Protein AF-A0A1A2J9S7-F1 (afdb_monomer_lite)

pLDDT: mean 81.48, std 17.76, range [37.75, 97.94]

Sequence (174 aa):
MLDVHANTWRYNQLIAQQRAIIVDRRNTLLRTATAREELAELAPKRYKRLAKDIEEDRLEKICRQIMLYHLDRGWADHLAYLADIRESIHLRALGRQNPLDEFHRLAVDAFASLAADAIEAAQQTFETANVLEEEQGLDLSKLARPTSTWTYMVNDNPLSDDTLSTLSLPGVFR

Foldseek 3Di:
DVVVVVLVCLLVVLVVVLVVVLVVVLVCLVPDLVLVVLLCVLPVVLSVVCVVQDPPVLSSVLSSLLLNLLSVVLSVVLVVVLVVLVVCLVVVCPPVDDSSVVSSVVSVVSSVCSNVRSSVSSSVCSNPFQQNDDPDGTPCVVVDDPPDDDDDDDDPDPPPDPDPPVPDDPDPDD

Structure (mmCIF, N/CA/C/O backbone):
data_AF-A0A1A2J9S7-F1
#
_entry.id   AF-A0A1A2J9S7-F1
#
loop_
_atom_site.group_PDB
_atom_site.id
_atom_site.type_symbol
_atom_site.label_atom_id
_atom_site.label_alt_id
_atom_site.label_comp_id
_atom_site.label_asym_id
_atom_site.label_entity_id
_atom_site.label_seq_id
_atom_site.pdbx_PDB_ins_code
_atom_site.Cartn_x
_atom_site.Cartn_y
_atom_site.Cartn_z
_atom_site.occupancy
_atom_site.B_iso_or_equiv
_atom_site.auth_seq_id
_atom_site.auth_comp_id
_atom_site.auth_asym_id
_atom_site.auth_atom_id
_atom_site.pdbx_PDB_model_num
ATOM 1 N N . MET A 1 1 ? 9.697 -6.581 -34.518 1.00 58.31 1 MET A N 1
ATOM 2 C CA . MET A 1 1 ? 8.426 -6.912 -33.828 1.00 58.31 1 MET A CA 1
ATOM 3 C C . MET A 1 1 ? 8.659 -7.803 -32.610 1.00 58.31 1 MET A C 1
ATOM 5 O O . MET A 1 1 ? 8.240 -7.409 -31.533 1.00 58.31 1 MET A O 1
ATOM 9 N N . LEU A 1 2 ? 9.378 -8.929 -32.729 1.00 69.62 2 LEU A N 1
ATOM 10 C CA . LEU A 1 2 ? 9.664 -9.823 -31.590 1.00 69.62 2 LEU A CA 1
ATOM 11 C C . LEU A 1 2 ? 10.520 -9.174 -30.482 1.00 69.62 2 LEU A C 1
ATOM 13 O O . LEU A 1 2 ? 10.186 -9.314 -29.310 1.00 69.62 2 LEU A O 1
ATOM 17 N N . ASP A 1 3 ? 11.555 -8.404 -30.835 1.00 65.44 3 ASP A N 1
ATOM 18 C CA . ASP A 1 3 ? 12.470 -7.808 -29.841 1.00 65.44 3 ASP A CA 1
ATOM 19 C C . ASP A 1 3 ? 11.814 -6.729 -28.965 1.00 65.44 3 ASP A C 1
ATOM 21 O O . ASP A 1 3 ? 12.094 -6.635 -27.771 1.00 65.44 3 ASP A O 1
ATOM 25 N N . VAL A 1 4 ? 10.890 -5.947 -29.536 1.00 68.75 4 VAL A N 1
ATOM 26 C CA . VAL A 1 4 ? 10.104 -4.945 -28.791 1.00 68.75 4 VAL A CA 1
ATOM 27 C C . VAL A 1 4 ? 9.198 -5.645 -27.780 1.00 68.75 4 VAL A C 1
ATOM 29 O O . VAL A 1 4 ? 9.185 -5.283 -26.608 1.00 68.75 4 VAL A O 1
ATOM 32 N N . HIS A 1 5 ? 8.504 -6.701 -28.210 1.00 69.06 5 HIS A N 1
ATOM 33 C CA . HIS A 1 5 ? 7.631 -7.481 -27.338 1.00 69.06 5 HIS A CA 1
ATOM 34 C C . HIS A 1 5 ? 8.412 -8.167 -26.205 1.00 69.06 5 HIS A C 1
ATOM 36 O O . HIS A 1 5 ? 7.994 -8.128 -25.049 1.00 69.06 5 HIS A O 1
ATOM 42 N N . ALA A 1 6 ? 9.579 -8.739 -26.517 1.00 71.38 6 ALA A N 1
ATOM 43 C CA . ALA A 1 6 ? 10.455 -9.367 -25.533 1.00 71.38 6 ALA A CA 1
ATOM 44 C C . ALA A 1 6 ? 10.954 -8.365 -24.480 1.00 71.38 6 ALA A C 1
ATOM 46 O O . ALA A 1 6 ? 10.976 -8.683 -23.292 1.00 71.38 6 ALA A O 1
ATOM 47 N N . ASN A 1 7 ? 11.312 -7.146 -24.888 1.00 73.50 7 ASN A N 1
ATOM 48 C CA . ASN A 1 7 ? 11.728 -6.106 -23.952 1.00 73.50 7 ASN A CA 1
ATOM 49 C C . ASN A 1 7 ? 10.566 -5.643 -23.066 1.00 73.50 7 ASN A C 1
ATOM 51 O O . ASN A 1 7 ? 10.712 -5.655 -21.846 1.00 73.50 7 ASN A O 1
ATOM 55 N N . THR A 1 8 ? 9.395 -5.335 -23.633 1.00 76.31 8 THR A N 1
ATOM 56 C CA . THR A 1 8 ? 8.202 -4.956 -22.851 1.00 76.31 8 THR A CA 1
ATOM 57 C C . THR A 1 8 ? 7.811 -6.038 -21.843 1.00 76.31 8 THR A C 1
ATOM 59 O O . THR A 1 8 ? 7.499 -5.735 -20.691 1.00 76.31 8 THR A O 1
ATOM 62 N N . TRP A 1 9 ? 7.890 -7.312 -22.237 1.00 83.38 9 TRP A N 1
ATOM 63 C CA . TRP A 1 9 ? 7.639 -8.431 -21.333 1.00 83.38 9 TRP A CA 1
ATOM 64 C C . TRP A 1 9 ? 8.614 -8.448 -20.146 1.00 83.38 9 TRP A C 1
ATOM 66 O O . TRP A 1 9 ? 8.178 -8.605 -19.007 1.00 83.38 9 TRP A O 1
ATOM 76 N N . ARG A 1 10 ? 9.911 -8.203 -20.380 1.00 81.12 10 ARG A N 1
ATOM 77 C CA . ARG A 1 10 ? 10.931 -8.155 -19.314 1.00 81.12 10 ARG A CA 1
ATOM 78 C C . ARG A 1 10 ? 10.714 -7.005 -18.325 1.00 81.12 10 ARG A C 1
ATOM 80 O O . ARG A 1 10 ? 10.961 -7.184 -17.133 1.00 81.12 10 ARG A O 1
ATOM 87 N N . TYR A 1 11 ? 10.226 -5.850 -18.783 1.00 82.88 11 TYR A N 1
ATOM 88 C CA . TYR A 1 11 ? 9.820 -4.753 -17.892 1.00 82.88 11 TYR A CA 1
ATOM 89 C C . TYR A 1 11 ? 8.613 -5.156 -17.034 1.00 82.88 11 TYR A C 1
ATOM 91 O O . TYR A 1 11 ? 8.624 -4.996 -15.814 1.00 82.88 11 TYR A O 1
ATOM 99 N N . ASN A 1 12 ? 7.590 -5.740 -17.660 1.00 89.19 12 ASN A N 1
ATOM 100 C CA . ASN A 1 12 ? 6.340 -6.090 -16.986 1.00 89.19 12 ASN A CA 1
ATOM 101 C C . ASN A 1 12 ? 6.470 -7.284 -16.032 1.00 89.19 12 ASN A C 1
ATOM 103 O O . ASN A 1 12 ? 5.711 -7.375 -15.067 1.00 89.19 12 ASN A O 1
ATOM 107 N N . GLN A 1 13 ? 7.417 -8.194 -16.267 1.00 91.56 13 GLN A N 1
ATOM 108 C CA . GLN A 1 13 ? 7.588 -9.380 -15.430 1.00 91.56 13 GLN A CA 1
ATOM 109 C C . GLN A 1 13 ? 7.918 -9.019 -13.975 1.00 91.56 13 GLN A C 1
ATOM 111 O O . GLN A 1 13 ? 7.322 -9.591 -13.062 1.00 91.56 13 GLN A O 1
ATOM 116 N N . LEU A 1 14 ? 8.808 -8.046 -13.751 1.00 91.81 14 LEU A N 1
ATOM 117 C CA . LEU A 1 14 ? 9.144 -7.581 -12.402 1.00 91.81 14 LEU A CA 1
ATOM 118 C C . LEU A 1 14 ? 7.931 -6.933 -11.717 1.00 91.81 14 LEU A C 1
ATOM 120 O O . LEU A 1 14 ? 7.626 -7.243 -10.568 1.00 91.81 14 LEU A O 1
ATOM 124 N N . ILE A 1 15 ? 7.189 -6.094 -12.445 1.00 93.88 15 ILE A N 1
ATOM 125 C CA . ILE A 1 15 ? 5.980 -5.432 -11.931 1.00 93.88 15 ILE A CA 1
ATOM 126 C C . ILE A 1 15 ? 4.928 -6.474 -11.529 1.00 93.88 15 ILE A C 1
ATOM 128 O O . ILE A 1 15 ? 4.286 -6.347 -10.488 1.00 93.88 15 ILE A O 1
ATOM 132 N N . ALA A 1 16 ? 4.769 -7.538 -12.319 1.00 94.75 16 ALA A N 1
ATOM 133 C CA . ALA A 1 16 ? 3.850 -8.629 -12.010 1.00 94.75 16 ALA A CA 1
ATOM 134 C C . ALA A 1 16 ? 4.252 -9.391 -10.734 1.00 94.75 16 ALA A C 1
ATOM 136 O O . ALA A 1 16 ? 3.379 -9.730 -9.932 1.00 94.75 16 ALA A O 1
ATOM 137 N N . GLN A 1 17 ? 5.552 -9.620 -10.518 1.00 95.44 17 GLN A N 1
ATOM 138 C CA . GLN A 1 17 ? 6.065 -10.228 -9.284 1.00 95.44 17 GLN A CA 1
ATOM 139 C C . GLN A 1 17 ? 5.792 -9.336 -8.066 1.00 95.44 17 GLN A C 1
ATOM 141 O O . GLN A 1 17 ? 5.238 -9.804 -7.074 1.00 95.44 17 GLN A O 1
ATOM 146 N N . GLN A 1 18 ? 6.097 -8.040 -8.164 1.00 95.94 18 GLN A N 1
ATOM 147 C CA . GLN A 1 18 ? 5.814 -7.062 -7.108 1.00 95.94 18 GLN A CA 1
ATOM 148 C C . GLN A 1 18 ? 4.313 -6.992 -6.793 1.00 95.94 18 GLN A C 1
ATOM 150 O O . GLN A 1 18 ? 3.907 -7.058 -5.633 1.00 95.94 18 GLN A O 1
ATOM 155 N N . ARG A 1 19 ? 3.463 -6.968 -7.828 1.00 96.94 19 ARG A N 1
ATOM 156 C CA . ARG A 1 19 ? 2.004 -7.003 -7.673 1.00 96.94 19 ARG A CA 1
ATOM 157 C C . ARG A 1 19 ? 1.538 -8.248 -6.921 1.00 96.94 19 ARG A C 1
ATOM 159 O O . ARG A 1 19 ? 0.620 -8.141 -6.114 1.00 96.94 19 ARG A O 1
ATOM 166 N N . ALA A 1 20 ? 2.125 -9.417 -7.180 1.00 97.19 20 ALA A N 1
ATOM 167 C CA . ALA A 1 20 ? 1.758 -10.645 -6.476 1.00 97.19 20 ALA A CA 1
ATOM 168 C C . ALA A 1 20 ? 2.006 -10.525 -4.962 1.00 97.19 20 ALA A C 1
ATOM 170 O O . ALA A 1 20 ? 1.128 -10.888 -4.182 1.00 97.19 20 ALA A O 1
ATOM 171 N N . ILE A 1 21 ? 3.137 -9.934 -4.562 1.00 96.38 21 ILE A N 1
ATOM 172 C CA . ILE A 1 21 ? 3.473 -9.671 -3.152 1.00 96.38 21 ILE A CA 1
ATOM 173 C C . ILE A 1 21 ? 2.444 -8.726 -2.514 1.00 96.38 21 ILE A C 1
ATOM 175 O O . ILE A 1 21 ? 1.904 -9.019 -1.447 1.00 96.38 21 ILE A O 1
ATOM 179 N N . ILE A 1 22 ? 2.116 -7.616 -3.184 1.00 96.62 22 ILE A N 1
ATOM 180 C CA . ILE A 1 22 ? 1.123 -6.653 -2.679 1.00 96.62 22 ILE A CA 1
ATOM 181 C C . ILE A 1 22 ? -0.259 -7.294 -2.549 1.00 96.62 22 ILE A C 1
ATOM 183 O O . ILE A 1 22 ? -0.937 -7.103 -1.541 1.00 96.62 22 ILE A O 1
ATOM 187 N N . VAL A 1 23 ? -0.682 -8.081 -3.540 1.00 97.12 23 VAL A N 1
ATOM 188 C CA . VAL A 1 23 ? -1.978 -8.774 -3.519 1.00 97.12 23 VAL A CA 1
ATOM 189 C C . VAL A 1 23 ? -2.052 -9.783 -2.374 1.00 97.12 23 VAL A C 1
ATOM 191 O O . VAL A 1 23 ? -3.089 -9.868 -1.717 1.00 97.12 23 VAL A O 1
ATOM 194 N N . ASP A 1 24 ? -0.979 -10.524 -2.108 1.00 97.50 24 ASP A N 1
ATOM 195 C CA . ASP 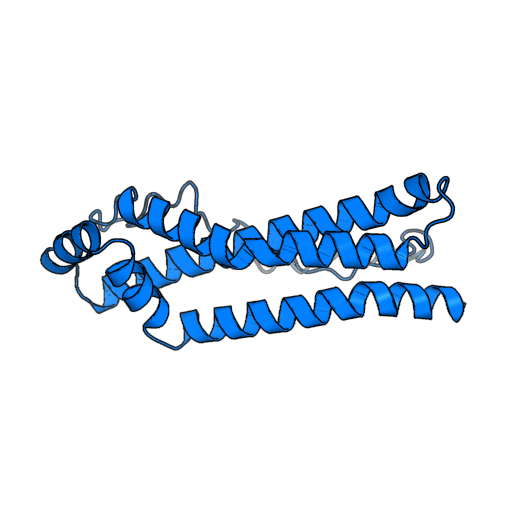A 1 24 ? -0.925 -11.475 -0.998 1.00 97.50 24 ASP A CA 1
ATOM 196 C C . ASP A 1 24 ? -1.046 -10.775 0.365 1.00 97.50 24 ASP A C 1
ATOM 198 O O . ASP A 1 24 ? -1.918 -11.102 1.181 1.00 97.50 24 ASP A O 1
ATOM 202 N N . ARG A 1 25 ? -0.272 -9.701 0.562 1.00 95.94 25 ARG A N 1
ATOM 203 C CA . ARG A 1 25 ? -0.357 -8.859 1.760 1.00 95.94 25 ARG A CA 1
ATOM 204 C C . ARG A 1 25 ? -1.755 -8.268 1.942 1.00 95.94 25 ARG A C 1
ATOM 206 O O . ARG A 1 25 ? -2.329 -8.344 3.028 1.00 95.94 25 ARG A O 1
ATOM 213 N N . ARG A 1 26 ? -2.337 -7.728 0.870 1.00 96.88 26 ARG A N 1
ATOM 214 C CA . ARG A 1 26 ? -3.694 -7.167 0.860 1.00 96.88 26 ARG A CA 1
ATOM 215 C C . ARG A 1 26 ? -4.745 -8.214 1.227 1.00 96.88 26 ARG A C 1
ATOM 217 O O . ARG A 1 26 ? -5.650 -7.926 2.007 1.00 96.88 26 ARG A O 1
ATOM 224 N N . ASN A 1 27 ? -4.624 -9.432 0.698 1.00 97.81 27 ASN A N 1
ATOM 225 C CA . ASN A 1 27 ? -5.519 -10.544 1.022 1.00 97.81 27 ASN A CA 1
ATOM 226 C C . ASN A 1 27 ? -5.425 -10.948 2.493 1.00 97.81 27 ASN A C 1
ATOM 228 O O . ASN A 1 27 ? -6.459 -11.221 3.100 1.00 97.81 27 ASN A O 1
ATOM 232 N N . THR A 1 28 ? -4.217 -10.954 3.058 1.00 97.56 28 THR A N 1
ATOM 233 C CA . THR A 1 28 ? -4.010 -11.189 4.491 1.00 97.56 28 THR A CA 1
ATOM 234 C C . THR A 1 28 ? -4.769 -10.142 5.308 1.00 97.56 28 THR A C 1
ATOM 236 O O . THR A 1 28 ? -5.670 -10.499 6.060 1.00 97.56 28 THR A O 1
ATOM 239 N N . LEU A 1 29 ? -4.540 -8.847 5.055 1.00 96.44 29 LEU A N 1
ATOM 240 C CA . LEU A 1 29 ? -5.234 -7.752 5.755 1.00 96.44 29 LEU A CA 1
ATOM 241 C C . LEU A 1 29 ? -6.771 -7.814 5.630 1.00 96.44 29 LEU A C 1
ATOM 243 O O . LEU A 1 29 ? -7.493 -7.434 6.554 1.00 96.44 29 LEU A O 1
ATOM 247 N N . LEU A 1 30 ? -7.288 -8.280 4.489 1.00 95.44 30 LEU A N 1
ATOM 248 C CA . LEU A 1 30 ? -8.728 -8.408 4.243 1.00 95.44 30 LEU A CA 1
ATOM 249 C C . LEU A 1 30 ? -9.377 -9.582 4.978 1.00 95.44 30 LEU A C 1
ATOM 251 O O . LEU A 1 30 ? -10.556 -9.493 5.315 1.00 95.44 30 LEU A O 1
ATOM 255 N N . ARG A 1 31 ? -8.651 -10.688 5.164 1.00 94.44 31 ARG A N 1
ATOM 256 C CA . ARG A 1 31 ? -9.225 -11.964 5.619 1.00 94.44 31 ARG A CA 1
ATOM 257 C C . ARG A 1 31 ? -8.928 -12.300 7.073 1.00 94.44 31 ARG A C 1
ATOM 259 O O . ARG A 1 31 ? -9.569 -13.197 7.610 1.00 94.44 31 ARG A O 1
ATOM 266 N N . THR A 1 32 ? -7.974 -11.618 7.696 1.00 96.62 32 THR A N 1
ATOM 267 C CA . THR A 1 32 ? -7.539 -11.894 9.069 1.00 96.62 32 THR A CA 1
ATOM 268 C C . THR A 1 32 ? -7.622 -10.638 9.944 1.00 96.62 32 THR A C 1
ATOM 270 O O . THR A 1 32 ? -7.956 -9.542 9.475 1.00 96.62 32 THR A O 1
ATOM 273 N N . ALA A 1 33 ? -7.289 -10.802 11.227 1.00 96.19 33 ALA A N 1
ATOM 274 C CA . ALA A 1 33 ? -7.147 -9.718 12.196 1.00 96.19 33 ALA A CA 1
ATOM 275 C C . ALA A 1 33 ? -5.775 -9.010 12.131 1.00 96.19 33 ALA A C 1
ATOM 277 O O . ALA A 1 33 ? -5.526 -8.103 12.924 1.00 96.19 33 ALA A O 1
ATOM 278 N N . THR A 1 34 ? -4.912 -9.360 11.167 1.00 97.31 34 THR A N 1
ATOM 279 C CA . THR A 1 34 ? -3.517 -8.889 11.081 1.00 97.31 34 THR A CA 1
ATOM 280 C C . THR A 1 34 ? -3.390 -7.366 11.147 1.00 97.31 34 THR A C 1
ATOM 282 O O . THR A 1 34 ? -2.528 -6.853 11.847 1.00 97.31 34 THR A O 1
ATOM 285 N N . ALA A 1 35 ? -4.285 -6.618 10.490 1.00 96.50 35 ALA A N 1
ATOM 286 C CA . ALA A 1 35 ? -4.260 -5.152 10.534 1.00 96.50 35 ALA A CA 1
ATOM 287 C C . ALA A 1 35 ? -4.423 -4.591 11.960 1.00 96.50 35 ALA A C 1
ATOM 289 O O . ALA A 1 35 ? -3.802 -3.595 12.322 1.00 96.50 35 ALA A O 1
ATOM 290 N N . ARG A 1 36 ? -5.293 -5.215 12.760 1.00 96.69 36 ARG A N 1
ATOM 291 C CA . ARG A 1 36 ? -5.565 -4.819 14.143 1.00 96.69 36 ARG A CA 1
ATOM 292 C C . ARG A 1 36 ? -4.420 -5.230 15.060 1.00 96.69 36 ARG A C 1
ATOM 294 O O . ARG A 1 36 ? -4.018 -4.433 15.896 1.00 96.69 36 ARG A O 1
ATOM 301 N N . GLU A 1 37 ? -3.913 -6.448 14.891 1.00 97.62 37 GLU A N 1
ATOM 302 C CA . GLU A 1 37 ? -2.793 -6.993 15.666 1.00 97.62 37 GLU A CA 1
ATOM 303 C C . GLU A 1 37 ? -1.539 -6.129 15.497 1.00 97.62 37 GLU A C 1
ATOM 305 O O . GLU A 1 37 ? -1.006 -5.624 16.482 1.00 97.62 37 GLU A O 1
ATOM 310 N N . GLU A 1 38 ? -1.142 -5.845 14.256 1.00 97.31 38 GLU A N 1
ATOM 311 C CA . GLU A 1 38 ? 0.041 -5.028 13.977 1.00 97.31 38 GLU A CA 1
ATOM 312 C C . GLU A 1 38 ? -0.108 -3.593 14.496 1.00 97.31 38 GLU A C 1
ATOM 314 O O . GLU A 1 38 ? 0.800 -3.067 15.135 1.00 97.31 38 GLU A O 1
ATOM 319 N N . LEU A 1 39 ? -1.263 -2.947 14.295 1.00 97.00 39 LEU A N 1
ATOM 320 C CA . LEU A 1 39 ? -1.486 -1.600 14.835 1.00 97.00 39 LEU A CA 1
ATOM 321 C C . LEU A 1 39 ? -1.573 -1.589 16.369 1.00 97.00 39 LEU A C 1
ATOM 323 O O . LEU A 1 39 ? -1.179 -0.603 16.992 1.00 97.00 39 LEU A O 1
ATOM 327 N N . ALA A 1 40 ? -2.048 -2.665 17.000 1.00 97.25 40 ALA A N 1
ATOM 328 C CA . ALA A 1 40 ? -2.029 -2.798 18.454 1.00 97.25 40 ALA A CA 1
ATOM 329 C C . ALA A 1 40 ? -0.600 -2.938 18.999 1.00 97.25 40 ALA A C 1
ATOM 331 O O . ALA A 1 40 ? -0.304 -2.396 20.067 1.00 97.25 40 ALA A O 1
ATOM 332 N N . GLU A 1 41 ? 0.283 -3.621 18.269 1.00 97.94 41 GLU A N 1
ATOM 333 C CA . GLU A 1 41 ? 1.703 -3.752 18.607 1.00 97.94 41 GLU A CA 1
ATOM 334 C C . GLU A 1 41 ? 2.477 -2.448 18.382 1.00 97.94 41 GLU A C 1
ATOM 336 O O . GLU A 1 41 ? 3.241 -2.025 19.252 1.00 97.94 41 GLU A O 1
ATOM 341 N N . LEU A 1 42 ? 2.240 -1.774 17.254 1.00 97.06 42 LEU A N 1
ATOM 342 C CA . LEU A 1 42 ? 2.912 -0.526 16.881 1.00 97.06 42 LEU A CA 1
ATOM 343 C C . LEU A 1 42 ? 2.434 0.677 17.714 1.00 97.06 42 LEU A C 1
ATOM 345 O O . LEU A 1 42 ? 3.222 1.562 18.047 1.00 97.06 42 LEU A O 1
ATOM 349 N N . ALA A 1 43 ? 1.150 0.717 18.083 1.00 96.75 43 ALA A N 1
ATOM 350 C CA . ALA A 1 43 ? 0.511 1.833 18.787 1.00 96.75 43 ALA A CA 1
ATOM 351 C C . ALA A 1 43 ? -0.290 1.373 20.031 1.00 96.75 43 ALA A C 1
ATOM 353 O O . ALA A 1 43 ? -1.494 1.644 20.162 1.00 96.75 43 ALA A O 1
ATOM 354 N N . PRO A 1 44 ? 0.349 0.722 21.025 1.00 97.12 44 PRO A N 1
ATOM 355 C CA . PRO A 1 44 ? -0.354 0.030 22.110 1.00 97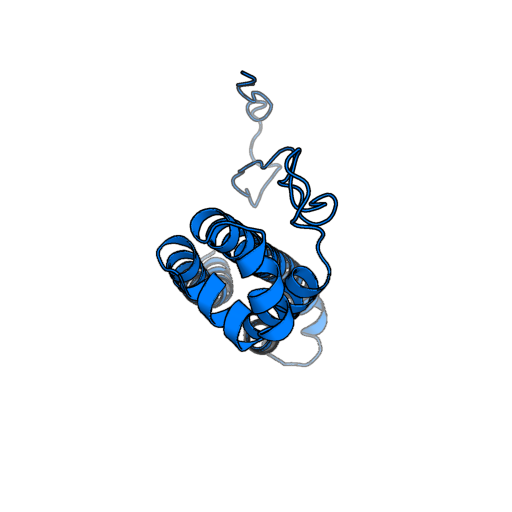.12 44 PRO A CA 1
ATOM 356 C C . PRO A 1 44 ? -1.123 0.974 23.038 1.00 97.12 44 PRO A C 1
ATOM 358 O O . PRO A 1 44 ? -2.173 0.620 23.579 1.00 97.12 44 PRO A O 1
ATOM 361 N N . LYS A 1 45 ? -0.616 2.196 23.245 1.00 96.56 45 LYS A N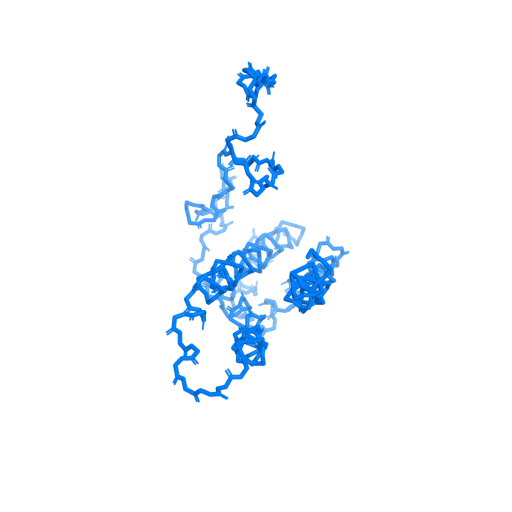 1
ATOM 362 C CA . LYS A 1 45 ? -1.275 3.205 24.090 1.00 96.56 45 LYS A CA 1
ATOM 363 C C . LYS A 1 45 ? -2.558 3.720 23.442 1.00 96.56 45 LYS A C 1
ATOM 365 O O . LYS A 1 45 ? -3.556 3.900 24.142 1.00 96.56 45 LYS A O 1
ATOM 370 N N . ARG A 1 46 ? -2.529 3.955 22.128 1.00 94.19 46 ARG A N 1
ATOM 371 C CA . ARG A 1 46 ? -3.690 4.379 21.343 1.00 94.19 46 ARG A CA 1
ATOM 372 C C . ARG A 1 46 ? -4.725 3.270 21.283 1.00 94.19 46 ARG A C 1
ATOM 374 O O . ARG A 1 46 ? -5.870 3.509 21.654 1.00 94.19 46 ARG A O 1
ATOM 381 N N . TYR A 1 47 ? -4.297 2.058 20.936 1.00 95.50 47 TYR A N 1
ATOM 382 C CA . TYR A 1 47 ? -5.171 0.892 20.855 1.00 95.50 47 TYR A CA 1
ATOM 383 C C . TYR A 1 47 ? -5.935 0.654 22.164 1.00 95.50 47 TYR A C 1
ATOM 385 O O . TYR A 1 47 ? -7.161 0.609 22.162 1.00 95.50 47 TYR A O 1
ATOM 393 N N . LYS A 1 48 ? -5.237 0.618 23.311 1.00 95.62 48 LYS A N 1
ATOM 394 C CA . LYS A 1 48 ? -5.868 0.437 24.635 1.00 95.62 48 LYS A CA 1
ATOM 395 C C . LYS A 1 48 ? -6.858 1.536 25.012 1.00 95.62 48 LYS A C 1
ATOM 397 O O . LYS A 1 48 ? -7.718 1.300 25.853 1.00 95.62 48 LYS A O 1
ATOM 402 N N . ARG A 1 49 ? -6.696 2.749 24.477 1.00 93.19 49 ARG A N 1
ATOM 403 C CA . ARG A 1 49 ? -7.644 3.846 24.699 1.00 93.19 49 ARG A CA 1
ATOM 404 C C . ARG A 1 49 ? -8.907 3.605 23.883 1.00 93.19 49 ARG A C 1
ATOM 406 O O . ARG A 1 49 ? -9.983 3.570 24.454 1.00 93.19 49 ARG A O 1
ATOM 413 N N . LEU A 1 50 ? -8.745 3.360 22.585 1.00 91.44 50 LEU A N 1
ATOM 414 C CA . LEU A 1 50 ? -9.856 3.142 21.662 1.00 91.44 50 LEU A CA 1
ATOM 415 C C . LEU A 1 50 ? -10.663 1.886 21.997 1.00 91.44 50 LEU A C 1
ATOM 417 O O . LEU A 1 50 ? -11.881 1.925 21.931 1.00 91.44 50 LEU A O 1
ATOM 421 N N . ALA A 1 51 ? -10.011 0.811 22.442 1.00 93.31 51 ALA A N 1
ATOM 422 C CA . ALA A 1 51 ? -10.672 -0.437 22.827 1.00 93.31 51 ALA A CA 1
ATOM 423 C C . ALA A 1 51 ? -11.590 -0.319 24.063 1.00 93.31 51 ALA A C 1
ATOM 425 O O . ALA A 1 51 ? -12.316 -1.261 24.365 1.00 93.31 51 ALA A O 1
ATOM 426 N N . LYS A 1 52 ? -11.548 0.796 24.809 1.00 93.50 52 LYS A N 1
ATOM 427 C CA . LYS A 1 52 ? -12.498 1.062 25.906 1.00 93.50 52 LYS A CA 1
ATOM 428 C C . LYS A 1 52 ? -13.812 1.653 25.410 1.00 93.50 52 LYS A C 1
ATOM 430 O O . LYS A 1 52 ? -14.845 1.408 26.022 1.00 93.50 52 LYS A O 1
ATOM 435 N N . ASP A 1 53 ? -13.735 2.431 24.335 1.00 89.88 53 ASP A N 1
ATOM 436 C CA . ASP A 1 53 ? -14.831 3.265 23.844 1.00 89.88 53 ASP A CA 1
ATOM 437 C C . ASP A 1 53 ? -15.447 2.702 22.547 1.00 89.88 53 ASP A C 1
ATOM 439 O O . ASP A 1 53 ? -16.560 3.065 22.180 1.00 89.88 53 ASP A O 1
ATOM 443 N N . ILE A 1 54 ? -14.728 1.823 21.839 1.00 89.31 54 ILE A N 1
ATOM 444 C CA . ILE A 1 54 ? -15.106 1.255 20.541 1.00 89.31 54 ILE A CA 1
ATOM 445 C C . ILE A 1 54 ? -15.167 -0.272 20.646 1.00 89.31 54 ILE A C 1
ATOM 447 O O . ILE A 1 54 ? -14.223 -0.905 21.118 1.00 89.31 54 ILE A O 1
ATOM 451 N N . GLU A 1 55 ? -16.254 -0.861 20.142 1.00 91.94 55 GLU A N 1
ATOM 452 C CA . GLU A 1 55 ? -16.400 -2.315 20.008 1.00 91.94 55 GLU A CA 1
ATOM 453 C C . GLU A 1 55 ? -15.304 -2.928 19.123 1.00 91.94 55 GLU A C 1
ATOM 455 O O . GLU A 1 55 ? -14.872 -2.334 18.129 1.00 91.94 55 GLU A O 1
ATOM 460 N N . GLU A 1 56 ? -14.884 -4.152 19.446 1.00 91.69 56 GLU A N 1
ATOM 461 C CA . GLU A 1 56 ? -13.766 -4.827 18.774 1.00 91.69 56 GLU A CA 1
ATOM 462 C C . GLU A 1 56 ? -13.974 -4.955 17.256 1.00 91.69 56 GLU A C 1
ATOM 464 O O . GLU A 1 56 ? -13.078 -4.606 16.487 1.00 91.69 56 GLU A O 1
ATOM 469 N N . ASP A 1 57 ? -15.178 -5.327 16.812 1.00 90.94 57 ASP A N 1
ATOM 470 C CA . ASP A 1 57 ? -15.525 -5.451 15.389 1.00 90.94 57 ASP A CA 1
ATOM 471 C C . ASP A 1 57 ? -15.397 -4.124 14.628 1.00 90.94 57 ASP A C 1
ATOM 473 O O . ASP A 1 57 ? -14.991 -4.082 13.459 1.00 90.94 57 ASP A O 1
ATOM 477 N N . ARG A 1 58 ? -15.763 -3.009 15.274 1.00 89.88 58 ARG A N 1
ATOM 478 C CA . ARG A 1 58 ? -15.640 -1.669 14.687 1.00 89.88 58 ARG A CA 1
ATOM 479 C C . ARG A 1 58 ? -14.176 -1.245 14.643 1.00 89.88 58 ARG A C 1
ATOM 481 O O . ARG A 1 58 ? -13.734 -0.720 13.620 1.00 89.88 58 ARG A O 1
ATOM 488 N N . LEU A 1 59 ? -13.417 -1.514 15.704 1.00 91.12 59 LEU A N 1
ATOM 489 C CA . LEU A 1 59 ? -11.987 -1.217 15.762 1.00 91.12 59 LEU A CA 1
ATOM 490 C C . LEU A 1 59 ? -11.198 -2.023 14.719 1.00 91.12 59 LEU A C 1
ATOM 492 O O . LEU A 1 59 ? -10.339 -1.464 14.039 1.00 91.12 59 LEU A O 1
ATOM 496 N N . GLU A 1 60 ? -11.538 -3.296 14.509 1.00 94.19 60 GLU A N 1
ATOM 497 C CA . GLU A 1 60 ? -10.942 -4.125 13.460 1.00 94.19 60 GLU A CA 1
ATOM 498 C C . GLU A 1 60 ? -11.178 -3.535 12.063 1.00 94.19 60 GLU A C 1
ATOM 500 O O . GLU A 1 60 ? -10.242 -3.426 11.265 1.00 94.19 60 GLU A O 1
ATOM 505 N N . LYS A 1 61 ? -12.412 -3.105 11.766 1.00 91.50 61 LYS A N 1
ATOM 506 C CA . LYS A 1 61 ? -12.746 -2.453 10.488 1.00 91.50 61 LYS A CA 1
ATOM 507 C C . LYS A 1 61 ? -11.939 -1.175 10.276 1.00 91.50 61 LYS A C 1
ATOM 509 O O . LYS A 1 61 ? -11.419 -0.984 9.179 1.00 91.50 61 LYS A O 1
ATOM 514 N N . ILE A 1 62 ? -11.799 -0.346 11.310 1.00 91.25 62 ILE A N 1
ATOM 515 C CA . ILE A 1 62 ? -11.001 0.888 11.275 1.00 91.25 62 ILE A CA 1
ATOM 516 C C . ILE A 1 62 ? -9.531 0.572 10.975 1.00 91.25 62 ILE A C 1
ATOM 518 O O . ILE A 1 62 ? -8.969 1.110 10.021 1.00 91.25 62 ILE A O 1
ATOM 522 N N . CYS A 1 63 ? -8.916 -0.340 11.734 1.00 94.25 63 CYS A N 1
ATOM 523 C CA . CYS A 1 63 ? -7.525 -0.752 11.532 1.00 94.25 63 CYS A CA 1
ATOM 524 C C . CYS A 1 63 ? -7.293 -1.287 10.111 1.00 94.25 63 CYS A C 1
ATOM 526 O O . CYS A 1 63 ? -6.346 -0.884 9.434 1.00 94.25 63 CYS A O 1
ATOM 528 N N . ARG A 1 64 ? -8.198 -2.147 9.627 1.00 95.38 64 ARG A N 1
ATOM 529 C CA . ARG A 1 64 ? -8.155 -2.691 8.266 1.00 95.38 64 ARG A CA 1
ATOM 530 C C . ARG A 1 64 ? -8.259 -1.596 7.207 1.00 95.38 64 ARG A C 1
ATOM 532 O O . ARG A 1 64 ? -7.493 -1.621 6.249 1.00 95.38 64 ARG A O 1
ATOM 539 N N . GLN A 1 65 ? -9.182 -0.648 7.359 1.00 92.44 65 GLN A N 1
ATOM 540 C CA . GLN A 1 65 ? -9.352 0.459 6.414 1.00 92.44 65 GLN A CA 1
ATOM 541 C C . GLN A 1 65 ? -8.096 1.324 6.317 1.00 92.44 65 GLN A C 1
ATOM 543 O O . GLN A 1 65 ? -7.657 1.623 5.209 1.00 92.44 65 GLN A O 1
ATOM 548 N N . ILE A 1 66 ? -7.500 1.675 7.458 1.00 93.19 66 ILE A N 1
ATOM 549 C CA . ILE A 1 66 ? -6.275 2.479 7.509 1.00 93.19 66 ILE A CA 1
ATOM 550 C C . ILE A 1 66 ? -5.121 1.746 6.811 1.00 93.19 66 ILE A C 1
ATOM 552 O O . ILE A 1 66 ? -4.493 2.306 5.916 1.00 93.19 66 ILE A O 1
ATOM 556 N N . MET A 1 67 ? -4.874 0.482 7.170 1.00 95.38 67 MET A N 1
ATOM 557 C CA . MET A 1 67 ? -3.786 -0.315 6.586 1.00 95.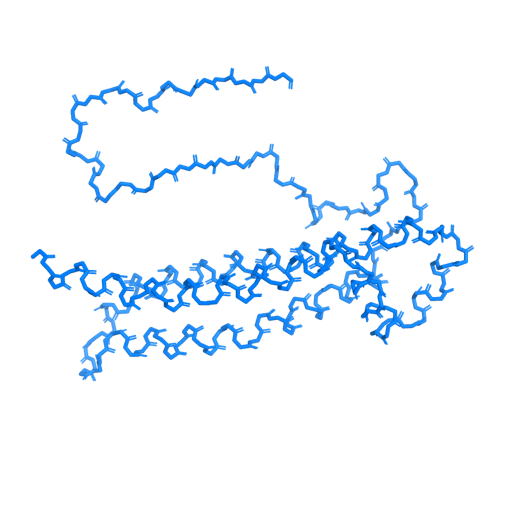38 67 MET A CA 1
ATOM 558 C C . MET A 1 67 ? -3.955 -0.516 5.077 1.00 95.38 67 MET A C 1
ATOM 560 O O . MET A 1 67 ? -3.006 -0.339 4.315 1.00 95.38 67 MET A O 1
ATOM 564 N N . LEU A 1 68 ? -5.167 -0.864 4.631 1.00 94.62 68 LEU A N 1
ATOM 565 C CA . LEU A 1 68 ? -5.450 -1.062 3.209 1.00 94.62 68 LEU A CA 1
ATOM 566 C C . LEU A 1 68 ? -5.291 0.226 2.410 1.00 94.62 68 LEU A C 1
ATOM 568 O O . LEU A 1 68 ? -4.752 0.175 1.310 1.00 94.62 68 LEU A O 1
ATOM 572 N N . TYR A 1 69 ? -5.726 1.365 2.953 1.00 92.06 69 TYR A N 1
ATOM 573 C CA . TYR A 1 69 ? -5.561 2.642 2.273 1.00 92.06 69 TYR A CA 1
ATOM 574 C C . TYR A 1 69 ? -4.088 2.940 1.990 1.00 92.06 69 TYR A C 1
ATOM 576 O O . TYR A 1 69 ? -3.740 3.237 0.850 1.00 92.06 69 TYR A O 1
ATOM 584 N N . HIS A 1 70 ? -3.220 2.853 3.003 1.00 94.31 70 HIS A N 1
ATOM 585 C CA . HIS A 1 70 ? -1.810 3.218 2.835 1.00 94.31 70 HIS A CA 1
ATOM 586 C C . HIS A 1 70 ? -1.058 2.224 1.957 1.00 94.31 70 HIS A C 1
ATOM 588 O O . HIS A 1 70 ? -0.216 2.634 1.161 1.00 94.31 70 HIS A O 1
ATOM 594 N N . LEU A 1 71 ? -1.421 0.939 2.014 1.00 95.62 71 LEU A N 1
ATOM 595 C CA . LEU A 1 71 ? -0.885 -0.066 1.098 1.00 95.62 71 LEU A CA 1
ATOM 596 C C . LEU A 1 71 ? -1.306 0.206 -0.357 1.00 95.62 71 LEU A C 1
ATOM 598 O O . LEU A 1 71 ? -0.457 0.221 -1.248 1.00 95.62 71 LEU A O 1
ATOM 602 N N . ASP A 1 72 ? -2.600 0.448 -0.599 1.00 94.00 72 ASP A N 1
ATOM 603 C CA . ASP A 1 72 ? -3.131 0.723 -1.940 1.00 94.00 72 ASP A CA 1
ATOM 604 C C . ASP A 1 72 ? -2.563 2.057 -2.486 1.00 94.00 72 ASP A C 1
ATOM 606 O O . ASP A 1 72 ? -2.202 2.141 -3.664 1.00 94.00 72 ASP A O 1
ATOM 610 N N . ARG A 1 73 ? -2.402 3.082 -1.632 1.00 92.12 73 ARG A N 1
ATOM 611 C CA . ARG A 1 73 ? -1.788 4.376 -1.981 1.00 92.12 73 ARG A CA 1
ATOM 612 C C . ARG A 1 73 ? -0.311 4.230 -2.342 1.00 92.12 73 ARG A C 1
ATOM 614 O O . ARG A 1 73 ? 0.083 4.720 -3.398 1.00 92.12 73 ARG A O 1
ATOM 621 N N . GLY A 1 74 ? 0.472 3.540 -1.510 1.00 94.81 74 GLY A N 1
ATOM 622 C CA . GLY A 1 74 ? 1.897 3.306 -1.751 1.00 94.81 74 GLY A CA 1
ATOM 623 C C . GLY A 1 74 ? 2.144 2.510 -3.032 1.00 94.81 74 GLY A C 1
ATOM 624 O O . GLY A 1 74 ? 3.035 2.841 -3.809 1.00 94.81 74 GLY A O 1
ATOM 625 N N . TRP A 1 75 ? 1.298 1.517 -3.324 1.00 96.75 75 TRP A N 1
ATOM 626 C CA . TRP A 1 75 ? 1.358 0.797 -4.598 1.00 96.75 75 TRP A CA 1
ATOM 627 C C . TRP A 1 75 ? 1.034 1.686 -5.804 1.00 96.75 75 TRP A C 1
ATOM 629 O O . TRP A 1 75 ? 1.713 1.596 -6.826 1.00 96.75 75 TRP A O 1
ATOM 639 N N . ALA A 1 76 ? 0.034 2.566 -5.702 1.00 94.06 76 ALA A N 1
ATOM 640 C CA . ALA A 1 76 ? -0.283 3.511 -6.772 1.00 94.06 76 ALA A CA 1
ATOM 641 C C . ALA A 1 76 ? 0.866 4.503 -7.037 1.00 94.06 76 ALA A C 1
ATOM 643 O O . ALA A 1 76 ? 1.206 4.734 -8.198 1.00 94.06 76 ALA A O 1
ATOM 644 N N . ASP A 1 77 ? 1.493 5.042 -5.985 1.00 94.88 77 ASP A N 1
ATOM 645 C CA . ASP A 1 77 ? 2.668 5.919 -6.113 1.00 94.88 77 ASP A CA 1
ATOM 646 C C . ASP A 1 77 ? 3.866 5.187 -6.724 1.00 94.88 77 ASP A C 1
ATOM 648 O O . ASP A 1 77 ? 4.543 5.723 -7.600 1.00 94.88 77 ASP A O 1
ATOM 652 N N . HIS A 1 78 ? 4.091 3.932 -6.332 1.00 96.50 78 HIS A N 1
ATOM 653 C CA . HIS A 1 78 ? 5.132 3.094 -6.925 1.00 96.50 78 HIS A CA 1
ATOM 654 C C . HIS A 1 78 ? 4.899 2.859 -8.420 1.00 96.50 78 HIS A C 1
ATOM 656 O O . HIS A 1 78 ? 5.821 2.995 -9.219 1.00 96.50 78 HIS A O 1
ATOM 662 N N . LEU A 1 79 ? 3.664 2.563 -8.835 1.00 95.88 79 LEU A N 1
ATOM 663 C CA . LEU A 1 79 ? 3.335 2.414 -10.256 1.00 95.88 79 LEU A CA 1
ATOM 664 C C . LEU A 1 79 ? 3.558 3.708 -11.051 1.00 95.88 79 LEU A C 1
ATOM 666 O O . LEU A 1 79 ? 4.044 3.635 -12.181 1.00 95.88 79 LEU A O 1
ATOM 670 N N . AL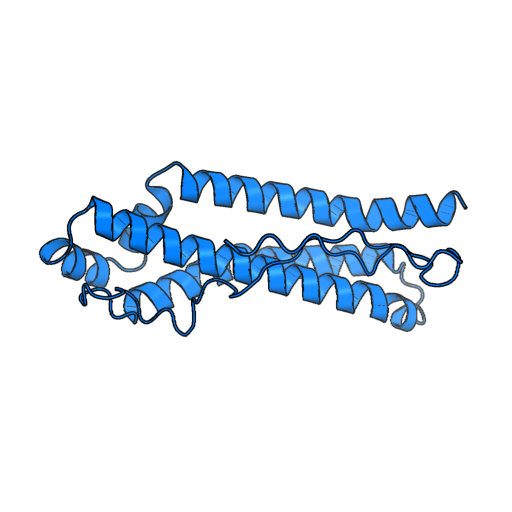A A 1 80 ? 3.242 4.868 -10.468 1.00 94.81 80 ALA A N 1
ATOM 671 C CA . ALA A 1 80 ? 3.533 6.164 -11.077 1.00 94.81 80 ALA A CA 1
ATOM 672 C C . ALA A 1 80 ? 5.049 6.374 -11.236 1.00 94.81 80 ALA A C 1
ATOM 674 O O . ALA A 1 80 ? 5.520 6.668 -12.332 1.00 94.81 80 ALA A O 1
ATOM 675 N N . TYR A 1 81 ? 5.825 6.097 -10.186 1.00 94.88 81 TYR A N 1
ATOM 676 C CA . TYR A 1 81 ? 7.286 6.159 -10.226 1.00 94.88 81 TYR A CA 1
ATOM 677 C C . TYR A 1 81 ? 7.890 5.249 -11.309 1.00 94.88 81 TYR A C 1
ATOM 679 O O . TYR A 1 81 ? 8.774 5.663 -12.063 1.00 94.88 81 TYR A O 1
ATOM 687 N N . LEU A 1 82 ? 7.394 4.014 -11.438 1.00 94.25 82 LEU A N 1
ATOM 688 C CA . LEU A 1 82 ? 7.849 3.093 -12.481 1.00 94.25 82 LEU A CA 1
ATOM 689 C C . LEU A 1 82 ? 7.504 3.582 -13.893 1.00 94.25 82 LEU A C 1
ATOM 691 O O . LEU A 1 82 ? 8.302 3.372 -14.810 1.00 94.25 82 LEU A O 1
ATOM 695 N N . ALA A 1 83 ? 6.347 4.221 -14.083 1.00 92.44 83 ALA A N 1
ATOM 696 C CA . ALA A 1 83 ? 5.984 4.820 -15.364 1.00 92.44 83 ALA A CA 1
ATOM 697 C C . ALA A 1 83 ? 6.968 5.943 -15.743 1.00 92.44 83 ALA A C 1
ATOM 699 O O . ALA A 1 83 ? 7.540 5.898 -16.835 1.00 92.44 83 ALA A O 1
ATOM 700 N N . ASP A 1 84 ? 7.261 6.850 -14.807 1.00 92.00 84 ASP A N 1
ATOM 701 C CA . ASP A 1 84 ? 8.190 7.971 -15.005 1.00 92.00 84 ASP A CA 1
ATOM 702 C C . ASP A 1 84 ? 9.622 7.502 -15.321 1.00 92.00 84 ASP A C 1
ATOM 704 O O . ASP A 1 84 ? 10.305 8.037 -16.207 1.00 92.00 84 ASP A O 1
ATOM 708 N N . ILE A 1 85 ? 10.113 6.469 -14.623 1.00 91.25 85 ILE A N 1
ATOM 709 C CA . ILE A 1 85 ? 11.429 5.896 -14.937 1.00 91.25 85 ILE A CA 1
ATOM 710 C C . ILE A 1 85 ? 11.410 5.279 -16.326 1.00 91.25 85 ILE A C 1
ATOM 712 O O . ILE A 1 85 ? 12.329 5.525 -17.104 1.00 91.25 85 ILE A O 1
ATOM 716 N N . ARG A 1 86 ? 10.390 4.481 -16.656 1.00 89.06 86 ARG A N 1
ATOM 717 C CA . ARG A 1 86 ? 10.321 3.793 -17.949 1.00 89.06 86 ARG A CA 1
ATOM 718 C C . ARG A 1 86 ? 10.347 4.781 -19.116 1.00 89.06 86 ARG A C 1
ATOM 720 O O . ARG A 1 86 ? 10.999 4.503 -20.117 1.00 89.06 86 ARG A O 1
ATOM 727 N N . GLU A 1 87 ? 9.702 5.936 -18.983 1.00 86.19 87 GLU A N 1
ATOM 728 C CA . GLU A 1 87 ? 9.750 6.993 -20.000 1.00 86.19 87 GLU A CA 1
ATOM 729 C C . GLU A 1 87 ? 11.116 7.696 -20.054 1.00 86.19 87 GLU A C 1
ATOM 731 O O . GLU A 1 87 ? 11.665 7.925 -21.133 1.00 86.19 87 GLU A O 1
ATOM 736 N N . SER A 1 88 ? 11.716 7.997 -18.898 1.00 85.94 88 SER A N 1
ATOM 737 C CA . SER A 1 88 ? 12.970 8.763 -18.833 1.00 85.94 88 SER A CA 1
ATOM 738 C C . SER A 1 88 ? 14.246 7.939 -19.057 1.00 85.94 88 SER A C 1
ATOM 740 O O . SER A 1 88 ? 15.302 8.506 -19.358 1.00 85.94 88 SER A O 1
ATOM 742 N N . ILE A 1 89 ? 14.197 6.609 -18.938 1.00 80.12 89 ILE A N 1
ATOM 743 C CA . ILE A 1 89 ? 15.397 5.759 -18.966 1.00 80.12 89 ILE A CA 1
ATOM 744 C C . ILE A 1 89 ? 16.042 5.662 -20.350 1.00 80.12 89 ILE A C 1
ATOM 746 O O . ILE A 1 89 ? 17.264 5.544 -20.461 1.00 80.12 89 ILE A O 1
ATOM 750 N N . HIS A 1 90 ? 15.249 5.813 -21.412 1.00 72.81 90 HIS A N 1
ATOM 751 C CA . HIS A 1 90 ? 15.754 5.866 -22.784 1.00 72.81 90 HIS A CA 1
ATOM 752 C C . HIS A 1 90 ? 16.581 7.132 -23.054 1.00 72.81 90 HIS A C 1
ATOM 754 O O . HIS A 1 90 ? 17.501 7.097 -23.869 1.00 72.81 90 HIS A O 1
ATOM 760 N N . LEU A 1 91 ? 16.332 8.219 -22.314 1.00 68.62 91 LEU A N 1
ATOM 761 C CA . LEU A 1 91 ? 17.124 9.452 -22.385 1.00 68.62 91 LEU A CA 1
ATOM 762 C C . LEU A 1 91 ? 18.444 9.344 -21.598 1.00 68.62 91 LEU A C 1
ATOM 764 O O . LEU A 1 91 ? 19.407 10.037 -21.916 1.00 68.62 91 LEU A O 1
ATOM 768 N N . ARG A 1 92 ? 18.526 8.447 -20.602 1.00 62.38 92 ARG A N 1
ATOM 769 C CA . ARG A 1 92 ? 19.739 8.205 -19.788 1.00 62.38 92 ARG A CA 1
ATOM 770 C C . ARG A 1 92 ? 20.707 7.185 -20.391 1.00 62.38 92 ARG A C 1
ATOM 772 O O . ARG A 1 92 ? 21.841 7.081 -19.929 1.00 62.38 92 ARG A O 1
ATOM 779 N N . ALA A 1 93 ? 20.313 6.484 -21.455 1.00 59.19 93 ALA A N 1
ATOM 780 C CA . ALA A 1 93 ? 21.125 5.462 -22.126 1.00 59.19 93 ALA A CA 1
ATOM 781 C C . ALA A 1 93 ? 22.423 5.990 -22.792 1.00 59.19 93 ALA A C 1
ATOM 783 O O . ALA A 1 93 ? 23.216 5.209 -23.315 1.00 59.19 93 ALA A O 1
ATOM 784 N N . LEU A 1 94 ? 22.701 7.298 -22.717 1.00 56.19 94 LEU A N 1
ATOM 785 C CA . LEU A 1 94 ? 23.963 7.927 -23.135 1.00 56.19 94 LEU A CA 1
ATOM 786 C C . LEU A 1 94 ? 25.208 7.381 -22.389 1.00 56.19 94 LEU A C 1
ATOM 788 O O . LEU A 1 94 ? 26.332 7.604 -22.834 1.00 56.19 94 LEU A O 1
ATOM 792 N N . GLY A 1 95 ? 25.028 6.638 -21.287 1.00 61.62 95 GLY A N 1
ATOM 793 C CA . GLY A 1 95 ? 26.096 6.123 -20.417 1.00 61.62 95 GLY A CA 1
ATOM 794 C C . GLY A 1 95 ? 26.595 4.686 -20.657 1.00 61.62 95 GLY A C 1
ATOM 795 O O . GLY A 1 95 ? 27.282 4.160 -19.786 1.00 61.62 95 GLY A O 1
ATOM 796 N N . ARG A 1 96 ? 26.279 4.023 -21.784 1.00 66.69 96 ARG A N 1
ATOM 797 C CA . ARG A 1 96 ? 26.661 2.611 -22.090 1.00 66.69 96 ARG A CA 1
ATOM 798 C C . ARG A 1 96 ? 26.087 1.532 -21.147 1.00 66.69 96 ARG A C 1
ATOM 800 O O . ARG A 1 96 ? 26.504 0.380 -21.229 1.00 66.69 96 ARG A O 1
ATOM 807 N N . GLN A 1 97 ? 25.146 1.875 -20.272 1.00 69.50 97 GLN A N 1
ATOM 808 C CA . GLN A 1 97 ? 24.434 0.916 -19.421 1.00 69.50 97 GLN A CA 1
ATOM 809 C C . GLN A 1 97 ? 23.160 0.420 -20.115 1.00 69.50 97 GLN A C 1
ATOM 811 O O . GLN A 1 97 ? 22.532 1.163 -20.870 1.00 69.50 97 GLN A O 1
ATOM 816 N N . ASN A 1 98 ? 22.784 -0.835 -19.866 1.00 84.31 98 ASN A N 1
ATOM 817 C CA . ASN A 1 98 ? 21.550 -1.419 -20.384 1.00 84.31 98 ASN A CA 1
ATOM 818 C C . ASN A 1 98 ? 20.334 -0.796 -19.662 1.00 84.31 98 ASN A C 1
ATOM 820 O O . ASN A 1 98 ? 20.220 -0.950 -18.444 1.00 84.31 98 ASN A O 1
ATOM 824 N N . PRO A 1 99 ? 19.408 -0.126 -20.376 1.00 86.25 99 PRO A N 1
ATOM 825 C CA . PRO A 1 99 ? 18.240 0.522 -19.772 1.00 86.25 99 PRO A CA 1
ATOM 826 C C . PRO A 1 99 ? 17.342 -0.418 -18.965 1.00 86.25 99 PRO A C 1
ATOM 828 O O . PRO A 1 99 ? 16.664 0.020 -18.040 1.00 86.25 99 PRO A O 1
ATOM 831 N N . LEU A 1 100 ? 17.300 -1.705 -19.317 1.00 87.00 100 LEU A N 1
ATOM 832 C CA . LEU A 1 100 ? 16.485 -2.680 -18.597 1.00 87.00 100 LEU A CA 1
ATOM 833 C C . LEU A 1 100 ? 17.055 -2.970 -17.204 1.00 87.00 100 LEU A C 1
ATOM 835 O O . LEU A 1 100 ? 16.302 -3.005 -16.235 1.00 87.00 100 LEU A O 1
ATOM 839 N N . ASP A 1 101 ? 18.375 -3.123 -17.106 1.00 87.94 101 ASP A N 1
ATOM 840 C CA . ASP A 1 101 ? 19.041 -3.466 -15.848 1.00 87.94 101 ASP A CA 1
ATOM 841 C C . ASP A 1 101 ? 18.930 -2.308 -14.847 1.00 87.94 101 ASP A C 1
ATOM 843 O O . ASP A 1 101 ? 18.633 -2.519 -13.672 1.00 87.94 101 ASP A O 1
ATOM 847 N N . GLU A 1 102 ? 19.081 -1.068 -15.322 1.00 88.56 102 GLU A N 1
ATOM 848 C CA . GLU A 1 102 ? 18.918 0.120 -14.479 1.00 88.56 102 GLU A CA 1
ATOM 849 C C . GLU A 1 102 ? 17.458 0.326 -14.047 1.00 88.56 102 GLU A C 1
ATOM 851 O O . GLU A 1 102 ? 17.205 0.681 -12.896 1.00 88.56 102 GLU A O 1
ATOM 856 N N . PHE A 1 103 ? 16.482 0.031 -14.917 1.00 91.38 103 PHE A N 1
ATOM 857 C CA . PHE A 1 103 ? 15.072 0.024 -14.518 1.00 91.38 103 PHE A CA 1
ATOM 858 C C . PHE A 1 103 ? 14.819 -0.997 -13.414 1.00 91.38 103 PHE A C 1
ATOM 860 O O . PHE A 1 103 ? 14.198 -0.662 -12.410 1.00 91.38 103 PHE A O 1
ATOM 867 N N . HIS A 1 104 ? 15.288 -2.238 -13.586 1.00 91.56 104 HIS A N 1
ATOM 868 C CA . HIS A 1 104 ? 15.099 -3.288 -12.587 1.00 91.56 104 HIS A CA 1
ATOM 869 C C . HIS A 1 104 ? 15.745 -2.913 -11.258 1.00 91.56 104 HIS A C 1
ATOM 871 O O . HIS A 1 104 ? 15.106 -3.084 -10.224 1.00 91.56 104 HIS A O 1
ATOM 877 N N . ARG A 1 105 ? 16.955 -2.344 -11.277 1.00 91.19 105 ARG A N 1
ATOM 878 C CA . ARG A 1 105 ? 17.629 -1.865 -10.066 1.00 91.19 105 ARG A CA 1
ATOM 879 C C . ARG A 1 105 ? 16.787 -0.819 -9.330 1.00 91.19 105 ARG A C 1
ATOM 881 O O . ARG A 1 105 ? 16.455 -1.020 -8.168 1.00 91.19 105 ARG A O 1
ATOM 888 N N . LEU A 1 106 ? 16.378 0.247 -10.021 1.00 92.38 106 LEU A N 1
ATOM 889 C CA . LEU A 1 106 ? 15.555 1.313 -9.435 1.00 92.38 106 LEU A CA 1
ATOM 890 C C . LEU A 1 106 ? 14.194 0.800 -8.942 1.00 92.38 106 LEU A C 1
ATOM 892 O O . LEU A 1 106 ? 13.726 1.198 -7.878 1.00 92.38 106 LEU A O 1
ATOM 896 N N . ALA A 1 107 ? 13.566 -0.102 -9.698 1.00 93.31 107 ALA A N 1
ATOM 897 C CA . ALA A 1 107 ? 12.278 -0.685 -9.352 1.00 93.31 107 ALA A CA 1
ATOM 898 C C . ALA A 1 107 ? 12.350 -1.593 -8.118 1.00 93.31 107 ALA A C 1
ATOM 900 O O . ALA A 1 107 ? 11.399 -1.625 -7.336 1.00 93.31 107 ALA A O 1
ATOM 901 N N . VAL A 1 108 ? 13.442 -2.346 -7.948 1.00 94.00 108 VAL A N 1
ATOM 902 C CA . VAL A 1 108 ? 13.686 -3.168 -6.754 1.00 94.00 108 VAL A CA 1
ATOM 903 C C . VAL A 1 108 ? 13.956 -2.278 -5.547 1.00 94.00 108 VAL A C 1
ATOM 905 O O . VAL A 1 108 ? 13.326 -2.480 -4.510 1.00 94.00 108 VAL A O 1
ATOM 908 N N . ASP A 1 109 ? 14.823 -1.273 -5.698 1.00 93.44 109 ASP A N 1
ATOM 909 C CA . ASP A 1 109 ? 15.182 -0.350 -4.618 1.00 93.44 109 ASP A CA 1
ATOM 910 C C . ASP A 1 109 ? 13.942 0.397 -4.090 1.00 93.44 109 ASP A C 1
ATOM 912 O O . ASP A 1 109 ? 13.704 0.418 -2.885 1.00 93.44 109 ASP A O 1
ATOM 916 N N . ALA A 1 110 ? 13.103 0.940 -4.981 1.00 93.56 110 ALA A N 1
ATOM 917 C CA . ALA A 1 110 ? 11.872 1.636 -4.594 1.00 93.56 110 ALA A CA 1
ATOM 918 C C . ALA A 1 110 ? 10.819 0.710 -3.967 1.00 93.56 110 ALA A C 1
ATOM 920 O O . ALA A 1 110 ? 10.124 1.093 -3.029 1.00 93.56 110 ALA A O 1
ATOM 921 N N . PHE A 1 111 ? 10.700 -0.528 -4.454 1.00 95.19 111 PHE A N 1
ATOM 922 C CA . PHE A 1 111 ? 9.735 -1.473 -3.895 1.00 95.19 111 PHE A CA 1
ATOM 923 C C . PHE A 1 111 ? 10.124 -1.945 -2.487 1.00 95.19 111 PHE A C 1
ATOM 925 O O . PHE A 1 111 ? 9.248 -2.275 -1.689 1.00 95.19 111 PHE A O 1
ATOM 932 N N . ALA A 1 112 ? 11.423 -1.979 -2.171 1.00 91.31 112 ALA A N 1
ATOM 933 C CA . ALA A 1 112 ? 11.924 -2.488 -0.898 1.00 91.31 112 ALA A CA 1
ATOM 934 C C . ALA A 1 112 ? 11.418 -1.695 0.320 1.00 91.31 112 ALA A C 1
ATOM 936 O O . ALA A 1 112 ? 11.189 -2.300 1.369 1.00 91.31 112 ALA A O 1
ATOM 937 N N . SER A 1 113 ? 11.212 -0.377 0.197 1.00 90.75 113 SER A N 1
ATOM 938 C CA . SER A 1 113 ? 10.696 0.447 1.302 1.00 90.75 113 SER A CA 1
ATOM 939 C C . SER A 1 113 ? 9.167 0.507 1.353 1.00 90.75 113 SER A C 1
ATOM 941 O O . SER A 1 113 ? 8.609 0.683 2.431 1.00 90.75 113 SER A O 1
ATOM 943 N N . LEU A 1 114 ? 8.475 0.255 0.234 1.00 92.94 114 LEU A N 1
ATOM 944 C CA . LEU A 1 114 ? 7.028 0.461 0.079 1.00 92.94 114 LEU A CA 1
ATOM 945 C C . LEU A 1 114 ? 6.196 -0.129 1.223 1.00 92.94 114 LEU A C 1
ATOM 947 O O . LEU A 1 114 ? 5.337 0.548 1.787 1.00 92.94 114 LEU A O 1
ATOM 951 N N . ALA A 1 115 ? 6.431 -1.397 1.569 1.00 85.88 115 ALA A N 1
ATOM 952 C CA . ALA A 1 115 ? 5.649 -2.068 2.605 1.00 85.88 115 ALA A CA 1
ATOM 953 C C . ALA A 1 115 ? 5.897 -1.473 4.001 1.00 85.88 115 ALA A C 1
ATOM 955 O O . ALA A 1 115 ? 4.952 -1.352 4.779 1.00 85.88 115 ALA A O 1
ATOM 956 N N . ALA A 1 116 ? 7.141 -1.097 4.309 1.00 90.00 116 ALA A N 1
ATOM 957 C CA . ALA A 1 116 ? 7.491 -0.466 5.577 1.00 90.00 116 ALA A CA 1
ATOM 958 C C . ALA A 1 116 ? 6.893 0.945 5.667 1.00 90.00 116 ALA A C 1
ATOM 960 O O . ALA A 1 116 ? 6.230 1.264 6.653 1.00 90.00 116 ALA A O 1
ATOM 961 N N . ASP A 1 117 ? 7.021 1.728 4.594 1.00 94.56 117 ASP A N 1
ATOM 962 C CA . ASP A 1 117 ? 6.493 3.090 4.494 1.00 94.56 117 ASP A CA 1
ATOM 963 C C . ASP A 1 117 ? 4.960 3.103 4.648 1.00 94.56 117 ASP A C 1
ATOM 965 O O . ASP A 1 117 ? 4.393 3.940 5.355 1.00 94.56 117 ASP A O 1
ATOM 969 N N . ALA A 1 118 ? 4.269 2.129 4.044 1.00 93.75 118 ALA A N 1
ATOM 970 C CA . ALA A 1 118 ? 2.821 1.978 4.177 1.00 93.75 118 ALA A CA 1
ATOM 971 C C . ALA A 1 118 ? 2.389 1.668 5.623 1.00 93.75 118 ALA A C 1
ATOM 973 O O . ALA A 1 118 ? 1.366 2.183 6.083 1.00 93.75 118 ALA A O 1
ATOM 974 N N . ILE A 1 119 ? 3.155 0.844 6.345 1.00 93.81 119 ILE A N 1
ATOM 975 C CA . ILE A 1 119 ? 2.884 0.509 7.752 1.00 93.81 119 ILE A CA 1
ATOM 976 C C . ILE A 1 119 ? 3.120 1.729 8.649 1.00 93.81 119 ILE A C 1
ATOM 978 O O . ILE A 1 119 ? 2.281 2.032 9.499 1.00 93.81 119 ILE A O 1
ATOM 982 N N . GLU A 1 120 ? 4.213 2.464 8.440 1.00 95.75 120 GLU A N 1
ATOM 983 C CA . GLU A 1 120 ? 4.515 3.684 9.196 1.00 95.75 120 GLU A CA 1
ATOM 984 C C . GLU A 1 120 ? 3.428 4.752 8.989 1.00 95.75 120 GLU A C 1
ATOM 986 O O . GLU A 1 120 ? 2.892 5.314 9.951 1.00 95.75 120 GLU A O 1
ATOM 991 N N . ALA A 1 121 ? 3.008 4.974 7.740 1.00 94.94 121 ALA A N 1
ATOM 992 C CA . ALA A 1 121 ? 1.929 5.906 7.418 1.00 94.94 121 ALA A CA 1
ATOM 993 C C . ALA A 1 121 ? 0.580 5.486 8.039 1.00 94.94 121 ALA A C 1
ATOM 995 O O . ALA A 1 121 ? -0.187 6.330 8.534 1.00 94.94 121 ALA A O 1
ATOM 996 N N . ALA A 1 122 ? 0.302 4.179 8.073 1.00 95.19 122 ALA A N 1
ATOM 997 C CA . ALA A 1 122 ? -0.871 3.620 8.734 1.00 95.19 122 ALA A CA 1
ATOM 998 C C . ALA A 1 122 ? -0.839 3.836 10.250 1.00 95.19 122 ALA A C 1
ATOM 1000 O O . ALA A 1 122 ? -1.836 4.291 10.817 1.00 95.19 122 ALA A O 1
ATOM 1001 N N . GLN A 1 123 ? 0.301 3.596 10.900 1.00 96.19 123 GLN A N 1
ATOM 1002 C CA . GLN A 1 123 ? 0.486 3.859 12.326 1.00 96.19 123 GLN A CA 1
ATOM 1003 C C . GLN A 1 123 ? 0.246 5.337 12.652 1.00 96.19 123 GLN A C 1
ATOM 1005 O O . GLN A 1 123 ? -0.539 5.655 13.547 1.00 96.19 123 GLN A O 1
ATOM 1010 N N . GLN A 1 124 ? 0.853 6.246 11.886 1.00 94.25 124 GLN A N 1
ATOM 1011 C CA . GLN A 1 124 ? 0.699 7.687 12.090 1.00 94.25 124 GLN A CA 1
ATOM 1012 C C . GLN A 1 124 ? -0.765 8.134 11.959 1.00 94.25 124 GLN A C 1
ATOM 1014 O O . GLN A 1 124 ? -1.259 8.974 12.721 1.00 94.25 124 GLN A O 1
ATOM 1019 N N . THR A 1 125 ? -1.486 7.548 11.005 1.00 92.81 125 THR A N 1
ATOM 1020 C CA . THR A 1 125 ? -2.918 7.799 10.816 1.00 92.81 125 THR A CA 1
ATOM 1021 C C . THR A 1 125 ? -3.732 7.253 11.983 1.00 92.81 125 THR A C 1
ATOM 1023 O O . THR A 1 125 ? -4.588 7.956 12.511 1.00 92.81 125 THR A O 1
ATOM 1026 N N . PHE A 1 126 ? -3.451 6.035 12.441 1.00 92.94 126 PHE A N 1
ATOM 1027 C CA . PHE A 1 126 ? -4.146 5.423 13.573 1.00 92.94 126 PHE A CA 1
ATOM 1028 C C . PHE A 1 126 ? -3.971 6.215 14.883 1.00 92.94 126 PHE A C 1
ATOM 1030 O O . PHE A 1 126 ? -4.915 6.362 15.667 1.00 92.94 126 PHE A O 1
ATOM 1037 N N . GLU A 1 127 ? -2.784 6.784 15.098 1.00 92.50 127 GLU A N 1
ATOM 1038 C CA . GLU A 1 127 ? -2.483 7.638 16.252 1.00 92.50 127 GLU A CA 1
ATOM 1039 C C . GLU A 1 127 ? -3.272 8.957 16.245 1.00 92.50 127 GLU A C 1
ATOM 1041 O O . GLU A 1 127 ? -3.708 9.433 17.298 1.00 92.50 127 GLU A O 1
ATOM 1046 N N . THR A 1 128 ? -3.496 9.539 15.064 1.00 88.31 128 THR A N 1
ATOM 1047 C CA . THR A 1 128 ? -4.019 10.910 14.928 1.00 88.31 128 THR A CA 1
ATOM 1048 C C . THR A 1 128 ? -5.490 10.995 14.527 1.00 88.31 128 THR A C 1
ATOM 1050 O O . THR A 1 128 ? -6.141 11.992 14.837 1.00 88.31 128 THR A O 1
ATOM 1053 N N . ALA A 1 129 ? -6.044 9.971 13.878 1.00 84.19 129 ALA A N 1
ATOM 1054 C CA . ALA A 1 129 ? -7.389 10.035 13.321 1.00 84.19 129 ALA A CA 1
ATOM 1055 C C . ALA A 1 129 ? -8.488 10.061 14.399 1.00 84.19 129 ALA A C 1
ATOM 1057 O O . ALA A 1 129 ? -8.441 9.315 15.385 1.00 84.19 129 ALA A O 1
ATOM 1058 N N . ASN A 1 130 ? -9.509 10.901 14.193 1.00 80.00 130 ASN A N 1
ATOM 1059 C CA . ASN A 1 130 ? -10.681 10.972 15.064 1.00 80.00 130 ASN A CA 1
ATOM 1060 C C . ASN A 1 130 ? -11.664 9.839 14.728 1.00 80.00 130 ASN A C 1
ATOM 1062 O O . ASN A 1 130 ? -12.377 9.896 13.730 1.00 80.00 130 ASN A O 1
ATOM 1066 N N . VAL A 1 131 ? -11.666 8.786 15.544 1.00 72.50 131 VAL A N 1
ATOM 1067 C CA . VAL A 1 131 ? -12.426 7.541 15.304 1.00 72.50 131 VAL A CA 1
ATOM 1068 C C . VAL A 1 131 ? -13.715 7.424 16.127 1.00 72.50 131 VAL A C 1
ATOM 1070 O O . VAL A 1 131 ? -14.474 6.478 15.927 1.00 72.50 131 VAL A O 1
ATOM 1073 N N . LEU A 1 132 ? -13.957 8.353 17.060 1.00 66.88 132 LEU A N 1
ATOM 1074 C CA . LEU A 1 132 ? -15.035 8.256 18.053 1.00 66.88 132 LEU A CA 1
ATOM 1075 C C . LEU A 1 132 ? -16.382 8.816 17.567 1.00 66.88 132 LEU A C 1
ATOM 1077 O O . LEU A 1 132 ? -17.418 8.438 18.101 1.00 66.88 132 LEU A O 1
ATOM 1081 N N . GLU A 1 133 ? -16.403 9.667 16.544 1.00 61.62 133 GLU A N 1
ATOM 1082 C CA . GLU A 1 133 ? -17.651 10.226 16.007 1.00 61.62 133 GLU A CA 1
ATOM 1083 C C . GLU A 1 133 ? -18.375 9.195 15.118 1.00 61.62 133 GLU A C 1
ATOM 1085 O O . GLU A 1 133 ? -17.777 8.573 14.240 1.00 61.62 133 GLU A O 1
ATOM 1090 N N . GLU A 1 134 ? -19.661 8.944 15.389 1.00 52.09 134 GLU A N 1
ATOM 1091 C CA . GLU A 1 134 ? -20.469 7.910 14.717 1.00 52.09 134 GLU A CA 1
ATOM 1092 C C . GLU A 1 134 ? -20.939 8.295 13.307 1.00 52.09 134 GLU A C 1
ATOM 1094 O O . GLU A 1 134 ? -21.161 7.401 12.493 1.00 52.09 134 GLU A O 1
ATOM 1099 N N . GLU A 1 135 ? -21.047 9.585 12.971 1.00 48.66 135 GLU A N 1
ATOM 1100 C CA . GLU A 1 135 ? -21.715 9.999 11.724 1.00 48.66 135 GLU A CA 1
ATOM 1101 C C . GLU A 1 135 ? -20.929 9.739 10.432 1.00 48.66 135 GLU A C 1
ATOM 1103 O O . GLU A 1 135 ? -21.522 9.746 9.357 1.00 48.66 135 GLU A O 1
ATOM 1108 N N . GLN A 1 136 ? -19.630 9.453 10.515 1.00 46.81 136 GLN A N 1
ATOM 1109 C CA . GLN A 1 136 ? -18.768 8.980 9.419 1.00 46.81 136 GLN A CA 1
ATOM 1110 C C . GLN A 1 136 ? -17.360 8.780 9.996 1.00 46.81 136 GLN A C 1
ATOM 1112 O O . GLN A 1 136 ? -16.396 9.384 9.551 1.00 46.81 136 GLN A O 1
ATOM 1117 N N . GLY A 1 137 ? -17.264 8.002 11.079 1.00 42.69 137 GLY A N 1
ATOM 1118 C CA . GLY A 1 137 ? -16.064 7.918 11.916 1.00 42.69 137 GLY A CA 1
ATOM 1119 C C . GLY A 1 137 ? -14.782 7.609 11.144 1.00 42.69 137 GLY A C 1
ATOM 1120 O O . GLY A 1 137 ? -14.723 6.618 10.415 1.00 42.69 137 GLY A O 1
ATOM 1121 N N . LEU A 1 138 ? -13.759 8.428 11.418 1.00 50.03 138 LEU A N 1
ATOM 1122 C CA . LEU A 1 138 ? -12.614 8.827 10.591 1.00 50.03 138 LEU A CA 1
ATOM 1123 C C . LEU A 1 138 ? -12.952 10.056 9.730 1.00 50.03 138 LEU A C 1
ATOM 1125 O O . LEU A 1 138 ? -13.706 9.957 8.771 1.00 50.03 138 LEU A O 1
ATOM 1129 N N . ASP A 1 139 ? -12.316 11.203 10.007 1.00 46.66 139 ASP A N 1
ATOM 1130 C CA . ASP A 1 139 ? -12.144 12.267 9.006 1.00 46.66 139 ASP A CA 1
ATOM 1131 C C . ASP A 1 139 ? -11.292 11.701 7.856 1.00 46.66 139 ASP A C 1
ATOM 1133 O O . ASP A 1 139 ? -10.075 11.876 7.761 1.00 46.66 139 ASP A O 1
ATOM 1137 N N . LEU A 1 140 ? -11.961 10.921 7.008 1.00 51.34 140 LEU A N 1
ATOM 1138 C CA . LEU A 1 140 ? -11.439 10.330 5.798 1.00 51.34 140 LEU A CA 1
ATOM 1139 C C . LEU A 1 140 ? -11.362 11.390 4.701 1.00 51.34 140 LEU A C 1
ATOM 1141 O O . LEU A 1 140 ? -11.197 11.008 3.555 1.00 51.34 140 LEU A O 1
ATOM 1145 N N . SER A 1 141 ? -11.448 12.699 4.961 1.00 48.91 141 SER A N 1
ATOM 1146 C CA . SER A 1 141 ? -11.209 13.690 3.898 1.00 48.91 141 SER A CA 1
ATOM 1147 C C . SER A 1 141 ? -9.865 13.447 3.192 1.00 48.91 141 SER A C 1
ATOM 1149 O O . SER A 1 141 ? -9.754 13.634 1.982 1.00 48.91 141 SER A O 1
ATOM 1151 N N . LYS A 1 142 ? -8.873 12.914 3.922 1.00 50.38 142 LYS A N 1
ATOM 1152 C CA . LYS A 1 142 ? -7.585 12.439 3.386 1.00 50.38 142 LYS A CA 1
ATOM 1153 C C . LYS A 1 142 ? -7.562 10.979 2.921 1.00 50.38 142 LYS A C 1
ATOM 1155 O O . LYS A 1 142 ? -6.625 10.595 2.239 1.00 50.38 142 LYS A O 1
ATOM 1160 N N . LEU A 1 143 ? -8.544 10.171 3.312 1.00 53.06 143 LEU A N 1
ATOM 1161 C CA . LEU A 1 143 ? -8.670 8.733 3.026 1.00 53.06 143 LEU A CA 1
ATOM 1162 C C . LEU A 1 143 ? -9.874 8.438 2.106 1.00 53.06 143 LEU A C 1
ATOM 1164 O O . LEU A 1 143 ? -10.340 7.299 2.020 1.00 53.06 143 LEU A O 1
ATOM 1168 N N . ALA A 1 144 ? -10.435 9.477 1.479 1.00 56.31 144 ALA A N 1
ATOM 1169 C CA . ALA A 1 144 ? -11.719 9.418 0.809 1.00 56.31 144 ALA A CA 1
ATOM 1170 C C . ALA A 1 144 ? -11.634 8.399 -0.320 1.00 56.31 144 ALA A C 1
ATOM 1172 O O . ALA A 1 144 ? -10.702 8.418 -1.129 1.00 56.31 144 ALA A O 1
ATOM 1173 N N . ARG A 1 145 ? -12.618 7.496 -0.377 1.00 54.81 145 ARG A N 1
ATOM 1174 C CA . ARG A 1 145 ? -12.758 6.613 -1.534 1.00 54.81 145 ARG A CA 1
ATOM 1175 C C . ARG A 1 145 ? -12.819 7.488 -2.788 1.00 54.81 145 ARG A C 1
ATOM 1177 O O . ARG A 1 145 ? -13.534 8.494 -2.758 1.00 54.81 145 ARG A O 1
ATOM 1184 N N . PRO A 1 146 ? -12.115 7.125 -3.874 1.00 62.88 146 PRO A N 1
ATOM 1185 C CA . PRO A 1 146 ? -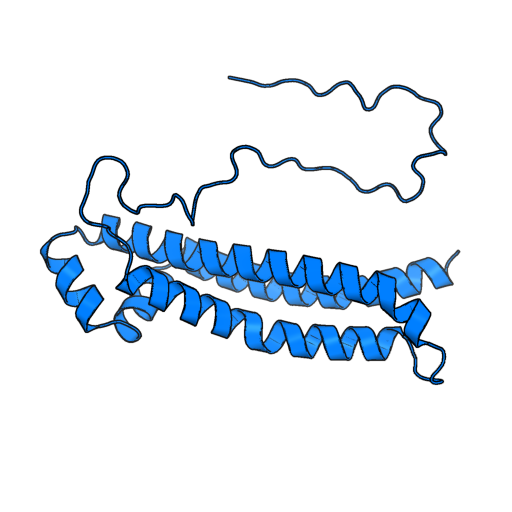12.222 7.860 -5.123 1.00 62.88 146 PRO A CA 1
ATOM 1186 C C . PRO A 1 146 ? -13.699 8.009 -5.493 1.00 62.88 146 PRO A C 1
ATOM 1188 O O . PRO A 1 146 ? -14.435 7.021 -5.506 1.00 62.88 146 PRO A O 1
ATOM 1191 N N . THR A 1 147 ? -14.140 9.234 -5.782 1.00 66.06 147 THR A N 1
ATOM 1192 C CA . THR A 1 147 ? -15.533 9.518 -6.174 1.00 66.06 147 THR A CA 1
ATOM 1193 C C . THR A 1 147 ? -15.917 8.794 -7.462 1.00 66.06 147 THR A C 1
ATOM 1195 O O . THR A 1 147 ? -17.096 8.562 -7.721 1.00 66.06 147 THR A O 1
ATOM 1198 N N . SER A 1 148 ? -14.931 8.395 -8.269 1.00 75.56 148 SER A N 1
ATOM 1199 C CA . SER A 1 148 ? -15.086 7.480 -9.395 1.00 75.56 148 SER A CA 1
ATOM 1200 C C . SER A 1 148 ? -13.763 6.774 -9.707 1.00 75.56 148 SER A C 1
ATOM 1202 O O . SER A 1 148 ? -12.704 7.397 -9.698 1.00 75.56 148 SER A O 1
ATOM 1204 N N . THR A 1 149 ? -13.816 5.481 -10.032 1.00 77.56 149 THR A N 1
ATOM 1205 C CA . THR A 1 149 ? -12.669 4.711 -10.544 1.00 77.56 149 THR A CA 1
ATOM 1206 C C . THR A 1 149 ? -13.061 4.065 -11.862 1.00 77.56 149 THR A C 1
ATOM 1208 O O . THR A 1 149 ? -14.052 3.343 -11.933 1.00 77.56 149 THR A O 1
ATOM 1211 N N . TRP A 1 150 ? -12.297 4.357 -12.911 1.00 82.94 150 TRP A N 1
ATOM 1212 C CA . TRP A 1 150 ? -12.580 3.930 -14.276 1.00 82.94 150 TRP A CA 1
ATOM 1213 C C . TRP A 1 150 ? -11.532 2.901 -14.685 1.00 82.94 150 TRP A C 1
ATOM 1215 O O . TRP A 1 150 ? -10.351 3.067 -14.386 1.00 82.94 150 TRP A O 1
ATOM 1225 N N . THR A 1 151 ? -11.956 1.837 -15.361 1.00 85.06 151 THR A N 1
ATOM 1226 C CA . THR A 1 151 ? -11.044 0.827 -15.912 1.00 85.06 151 THR A CA 1
ATOM 1227 C C . THR A 1 151 ? -11.054 0.947 -17.427 1.00 85.06 151 THR A C 1
ATOM 1229 O O . THR A 1 151 ? -12.123 0.955 -18.032 1.00 85.06 151 THR A O 1
ATOM 1232 N N . TYR A 1 152 ? -9.877 1.042 -18.035 1.00 84.12 152 TYR A N 1
ATOM 1233 C CA . TYR A 1 152 ? -9.707 1.131 -19.481 1.00 84.12 152 TYR A CA 1
ATOM 1234 C C . TYR A 1 152 ? -8.547 0.241 -19.931 1.00 84.12 152 TYR A C 1
ATOM 1236 O O . TYR A 1 152 ? -7.662 -0.096 -19.142 1.00 84.12 152 TYR A O 1
ATOM 1244 N N . MET A 1 153 ? -8.567 -0.159 -21.200 1.00 86.38 153 MET A N 1
ATOM 1245 C CA . MET A 1 153 ? -7.456 -0.856 -21.841 1.00 86.38 153 MET A CA 1
ATOM 1246 C C . MET A 1 153 ? -6.568 0.181 -22.533 1.00 86.38 153 MET A C 1
ATOM 1248 O O . MET A 1 153 ? -7.077 1.047 -23.242 1.00 86.38 153 MET A O 1
ATOM 1252 N N . VAL A 1 154 ? -5.256 0.124 -22.296 1.00 78.62 154 VAL A N 1
ATOM 1253 C CA . VAL A 1 154 ? -4.296 1.006 -22.973 1.00 78.62 154 VAL A CA 1
ATOM 1254 C C . VAL A 1 154 ? -4.031 0.448 -24.367 1.00 78.62 154 VAL A C 1
ATOM 1256 O O . VAL A 1 154 ? -3.572 -0.686 -24.493 1.00 78.62 154 VAL A O 1
ATOM 1259 N N . ASN A 1 155 ? -4.304 1.254 -25.392 1.00 73.31 155 ASN A N 1
ATOM 1260 C CA . ASN A 1 155 ? -3.972 0.945 -26.779 1.00 73.31 155 ASN A CA 1
ATOM 1261 C C . ASN A 1 155 ? -2.747 1.770 -27.196 1.00 73.31 155 ASN A C 1
ATOM 1263 O O . ASN A 1 155 ? -2.770 2.995 -27.098 1.00 73.31 155 ASN A O 1
ATOM 1267 N N . ASP A 1 156 ? -1.700 1.107 -27.695 1.00 61.78 156 ASP A N 1
ATOM 1268 C CA . ASP A 1 156 ? -0.427 1.750 -28.069 1.00 61.78 156 ASP A CA 1
ATOM 1269 C C . ASP A 1 156 ? -0.529 2.651 -29.317 1.00 61.78 156 ASP A C 1
ATOM 1271 O O . ASP A 1 156 ? 0.369 3.450 -29.579 1.00 61.78 156 ASP A O 1
ATOM 1275 N N . ASN A 1 157 ? -1.613 2.547 -30.097 1.00 59.50 157 ASN A N 1
ATOM 1276 C CA . ASN A 1 157 ? -1.840 3.374 -31.280 1.00 59.50 157 ASN A CA 1
ATOM 1277 C C . ASN A 1 157 ? -3.224 4.047 -31.239 1.00 59.50 157 ASN A C 1
ATOM 1279 O O . ASN A 1 157 ? -4.209 3.458 -31.687 1.00 59.50 157 ASN A O 1
ATOM 1283 N N . PRO A 1 158 ? -3.321 5.289 -30.732 1.00 55.31 158 PRO A N 1
ATOM 1284 C CA . PRO A 1 158 ? -4.589 6.012 -30.663 1.00 55.31 158 PRO A CA 1
ATOM 1285 C C . PRO A 1 158 ? -5.103 6.479 -32.037 1.00 55.31 158 PRO A C 1
ATOM 1287 O O . PRO A 1 158 ? -6.218 6.982 -32.115 1.00 55.31 158 PRO A O 1
ATOM 1290 N N . LEU A 1 159 ? -4.308 6.338 -33.108 1.00 57.69 159 LEU A N 1
ATOM 1291 C CA . LEU A 1 159 ? -4.609 6.853 -34.450 1.00 57.69 159 LEU A CA 1
ATOM 1292 C C . LEU A 1 159 ? -4.881 5.761 -35.501 1.00 57.69 159 LEU A C 1
ATOM 1294 O O . LEU A 1 159 ? -5.188 6.104 -36.638 1.00 57.69 159 LEU A O 1
ATOM 1298 N N . SER A 1 160 ? -4.759 4.465 -35.178 1.00 55.72 160 SER A N 1
ATOM 1299 C CA . SER A 1 160 ? -5.027 3.394 -36.159 1.00 55.72 160 SER A CA 1
ATOM 1300 C C . SER A 1 160 ? -6.491 2.996 -36.301 1.00 55.72 160 SER A C 1
ATOM 1302 O O . SER A 1 160 ? -6.810 2.323 -37.278 1.00 55.72 160 SER A O 1
ATOM 1304 N N . ASP A 1 161 ? -7.365 3.389 -35.372 1.00 45.97 161 ASP A N 1
ATOM 1305 C CA . ASP A 1 161 ? -8.793 3.077 -35.460 1.00 45.97 161 ASP A CA 1
ATOM 1306 C C . ASP A 1 161 ? -9.595 4.289 -35.940 1.00 45.97 161 ASP A C 1
ATOM 1308 O O . ASP A 1 161 ? -9.955 5.180 -35.174 1.00 45.97 161 ASP A O 1
ATOM 1312 N N . ASP A 1 162 ? -9.941 4.272 -37.227 1.00 48.94 162 ASP A N 1
ATOM 1313 C CA . ASP A 1 162 ? -10.897 5.184 -37.865 1.00 48.94 162 ASP A CA 1
ATOM 1314 C C . ASP A 1 162 ? -12.358 4.776 -37.574 1.00 48.94 162 ASP A C 1
ATOM 1316 O O . ASP A 1 162 ? -13.220 4.760 -38.452 1.00 48.94 162 ASP A O 1
ATOM 1320 N N . THR A 1 163 ? -12.669 4.388 -36.329 1.00 45.03 163 THR A N 1
ATOM 1321 C CA . THR A 1 163 ? -14.063 4.176 -35.913 1.00 45.03 163 THR A CA 1
ATOM 1322 C C . THR A 1 163 ? -14.353 4.832 -34.568 1.00 45.03 163 THR A C 1
ATOM 1324 O O . THR A 1 163 ? -13.931 4.396 -33.501 1.00 45.03 163 THR A O 1
ATOM 1327 N N . LEU A 1 164 ? -15.142 5.897 -34.663 1.00 45.66 164 LEU A N 1
ATOM 1328 C CA . LEU A 1 164 ? -15.855 6.687 -33.655 1.00 45.66 164 LEU A CA 1
ATOM 1329 C C . LEU A 1 164 ? -16.718 5.880 -32.644 1.00 45.66 164 LEU A C 1
ATOM 1331 O O . LEU A 1 164 ? -17.840 6.274 -32.339 1.00 45.66 164 LEU A O 1
ATOM 1335 N N . SER A 1 165 ? -16.247 4.753 -32.100 1.00 48.59 165 SER A N 1
ATOM 1336 C CA . SER A 1 165 ? -17.041 3.902 -31.192 1.00 48.59 165 SER A CA 1
ATOM 1337 C C . SER A 1 165 ? -16.686 4.020 -29.702 1.00 48.59 165 SER A C 1
ATOM 1339 O O . SER A 1 165 ? -17.461 3.577 -28.856 1.00 48.59 165 SER A O 1
ATOM 1341 N N . THR A 1 166 ? -15.590 4.686 -29.329 1.00 47.84 166 THR A N 1
ATOM 1342 C CA . THR A 1 166 ? -15.117 4.749 -27.928 1.00 47.84 166 THR A CA 1
ATOM 1343 C C . THR A 1 166 ? -15.788 5.811 -27.049 1.00 47.84 166 THR A C 1
ATOM 1345 O O . THR A 1 166 ? -15.506 5.871 -25.855 1.00 47.84 166 THR A O 1
ATOM 1348 N N . LEU A 1 167 ? -16.721 6.612 -27.581 1.00 46.16 167 LEU A N 1
ATOM 1349 C CA . LEU A 1 167 ? -17.484 7.592 -26.788 1.00 46.16 167 LEU A CA 1
ATOM 1350 C C . LEU A 1 167 ? -18.843 7.085 -26.276 1.00 46.16 167 LEU A C 1
ATOM 1352 O O . LEU A 1 167 ? -19.558 7.837 -25.615 1.00 46.16 167 LEU A O 1
ATOM 1356 N N . SER A 1 168 ? -19.206 5.818 -26.501 1.00 44.25 168 SER A N 1
ATOM 1357 C CA . SER A 1 168 ? -20.366 5.229 -25.820 1.00 44.25 168 SER A CA 1
ATOM 1358 C C . SER A 1 168 ? -19.939 4.618 -24.487 1.00 44.25 168 SER A C 1
ATOM 1360 O O . SER A 1 168 ? -19.686 3.422 -24.368 1.00 44.25 168 SER A O 1
ATOM 1362 N N . LEU A 1 169 ? -19.845 5.461 -23.460 1.00 52.94 169 LEU A N 1
ATOM 1363 C CA . LEU A 1 169 ? -19.918 4.994 -22.080 1.00 52.94 169 LEU A CA 1
ATOM 1364 C C . LEU A 1 169 ? -21.370 4.552 -21.829 1.00 52.94 169 LEU A C 1
ATOM 1366 O O . LEU A 1 169 ? -22.262 5.401 -21.927 1.00 52.94 169 LEU A O 1
ATOM 1370 N N . PRO A 1 170 ? -21.667 3.287 -21.477 1.00 42.28 170 PRO A N 1
ATOM 1371 C CA . PRO A 1 170 ? -22.947 2.991 -20.865 1.00 42.28 170 PRO A CA 1
ATOM 1372 C C . PRO A 1 170 ? -22.922 3.628 -19.476 1.00 42.28 170 PRO A C 1
ATOM 1374 O O . PRO A 1 170 ? -22.339 3.100 -18.530 1.00 42.28 170 PRO A O 1
ATOM 1377 N N . GLY A 1 171 ? -23.522 4.812 -19.373 1.00 50.31 171 GLY A N 1
ATOM 1378 C CA . GLY A 1 171 ? -23.852 5.421 -18.099 1.00 50.31 171 GLY A CA 1
ATOM 1379 C C . GLY A 1 171 ? -24.749 4.468 -17.320 1.00 50.31 171 GLY A C 1
ATOM 1380 O O . GLY A 1 171 ? -25.939 4.360 -17.599 1.00 50.31 171 GLY A O 1
ATOM 1381 N N . VAL A 1 172 ? -24.175 3.778 -16.340 1.00 43.53 172 VAL A N 1
ATOM 1382 C CA . VAL A 1 172 ? -24.931 3.121 -15.276 1.00 43.53 172 VAL A CA 1
ATOM 1383 C C . VAL A 1 172 ? -24.730 3.965 -14.027 1.00 43.53 172 VAL A C 1
ATOM 1385 O O . VAL A 1 172 ? -23.960 3.632 -13.134 1.00 43.53 172 VAL A O 1
ATOM 1388 N N . PHE A 1 173 ? -25.406 5.111 -14.011 1.00 43.44 173 PHE A N 1
ATOM 1389 C CA . PHE A 1 173 ? -25.756 5.769 -12.763 1.00 43.44 173 PHE A CA 1
ATOM 1390 C C . PHE A 1 173 ? -27.022 5.088 -12.244 1.00 43.44 173 PHE A C 1
ATOM 1392 O O . PHE A 1 173 ? -28.067 5.134 -12.899 1.00 43.44 173 PHE A O 1
ATOM 1399 N N . ARG A 1 174 ? -26.925 4.446 -11.082 1.00 37.75 174 ARG A N 1
ATOM 1400 C CA . ARG A 1 174 ? -28.067 4.201 -10.207 1.00 37.75 174 ARG A CA 1
ATOM 1401 C C . ARG A 1 174 ? -27.639 4.390 -8.765 1.00 37.75 174 ARG A C 1
ATOM 1403 O O . ARG A 1 174 ? -26.527 3.924 -8.438 1.00 37.75 174 ARG A O 1
#

Secondary structure (DSSP, 8-state):
-HHHHHHHHHHHHHHHHHHHHHHHHHHHHHHSSHHHHHHHHHSHHHHHHHHHHS-HHHHHHHHHHHHHHHHHHHHHHHHHHHHHHHHHHHHHGGGS--HHHHHHHHHHHHHHHHHHHHHHHHHHHHHH-----SSSSS-GGGTPPPS-----PPPS-TTS-----TT-------

Radius of gyration: 21.06 Å; chains: 1; bounding box: 55×26×64 Å